Protein AF-A0A0L7RDD6-F1 (afdb_monomer_lite)

Structure (mmCIF, N/CA/C/O backbone):
data_AF-A0A0L7RDD6-F1
#
_entry.id   AF-A0A0L7RDD6-F1
#
loop_
_atom_site.group_PDB
_atom_site.id
_atom_site.type_symbol
_atom_site.label_atom_id
_atom_site.label_alt_id
_atom_site.label_comp_id
_atom_site.label_asym_id
_atom_site.label_entity_id
_atom_site.l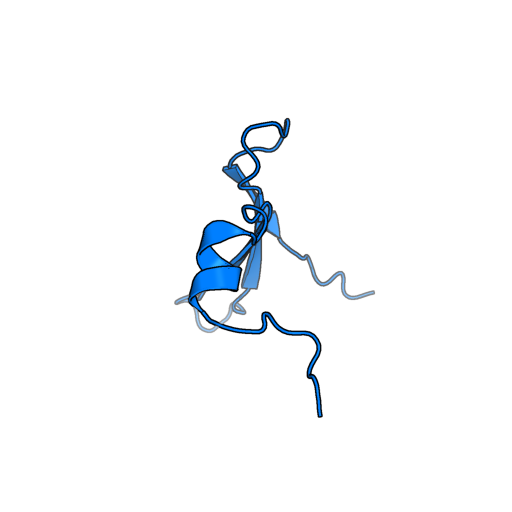abel_seq_id
_atom_site.pdbx_PDB_ins_code
_atom_site.Cartn_x
_atom_site.Cartn_y
_atom_site.Cartn_z
_atom_site.occupancy
_atom_site.B_iso_or_equiv
_atom_site.auth_seq_id
_atom_site.auth_comp_id
_atom_site.auth_asym_id
_atom_site.auth_atom_id
_atom_site.pdbx_PDB_model_num
ATOM 1 N N . CYS A 1 1 ? -9.251 -3.987 -27.881 1.00 50.94 1 CYS A N 1
ATOM 2 C CA . CYS A 1 1 ? -9.306 -3.235 -26.611 1.00 50.94 1 CYS A CA 1
ATOM 3 C C . CYS A 1 1 ? -7.985 -3.435 -25.876 1.00 50.94 1 CYS A C 1
ATOM 5 O O . CYS A 1 1 ? -7.713 -4.554 -25.465 1.00 50.94 1 CYS A O 1
ATOM 7 N N . THR A 1 2 ? -7.139 -2.413 -25.763 1.00 71.81 2 THR A N 1
ATOM 8 C CA . THR A 1 2 ? -5.920 -2.440 -24.934 1.00 71.81 2 THR A CA 1
ATOM 9 C C . THR A 1 2 ? -6.227 -1.678 -23.656 1.00 71.81 2 THR A C 1
ATOM 11 O O . THR A 1 2 ? -6.201 -0.450 -23.652 1.00 71.81 2 THR A O 1
ATOM 14 N N . GLY A 1 3 ? -6.619 -2.395 -22.602 1.00 77.00 3 GLY A N 1
ATOM 15 C CA . GLY A 1 3 ? -6.757 -1.779 -21.283 1.00 77.00 3 GLY A CA 1
ATOM 16 C C . GLY A 1 3 ? -5.422 -1.170 -20.823 1.00 77.00 3 GLY A C 1
ATOM 17 O O . GLY A 1 3 ? -4.376 -1.544 -21.350 1.00 77.00 3 GLY A O 1
ATOM 18 N N . PRO A 1 4 ? -5.432 -0.266 -19.832 1.00 78.94 4 PRO A N 1
ATOM 19 C CA . PRO A 1 4 ? -4.244 0.472 -19.381 1.00 78.94 4 PRO A CA 1
ATOM 20 C C . PRO A 1 4 ? -3.192 -0.392 -18.656 1.00 78.94 4 PRO A C 1
ATOM 22 O O . PRO A 1 4 ? -2.203 0.133 -18.156 1.00 78.94 4 PRO A O 1
ATOM 25 N N . GLY A 1 5 ? -3.415 -1.703 -18.549 1.00 85.62 5 GLY A N 1
ATOM 26 C CA . GLY A 1 5 ? -2.527 -2.631 -17.859 1.00 85.62 5 GLY A CA 1
ATOM 27 C C . GLY A 1 5 ? -1.365 -3.12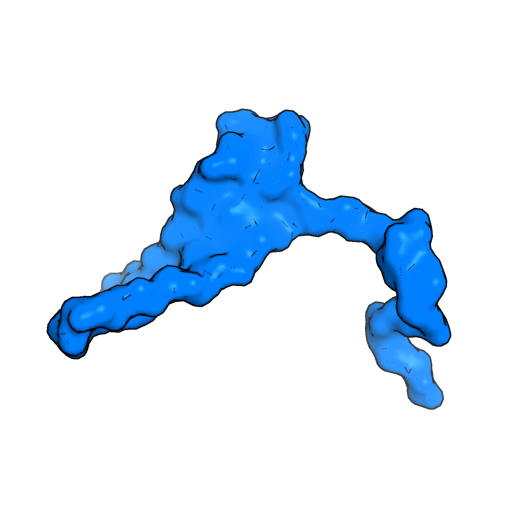1 -18.722 1.00 85.62 5 GLY A C 1
ATOM 28 O O . GLY A 1 5 ? -1.310 -2.919 -19.936 1.00 85.62 5 GLY A O 1
ATOM 29 N N . TYR A 1 6 ? -0.439 -3.831 -18.084 1.00 89.38 6 TYR A N 1
ATOM 30 C CA . TYR A 1 6 ? 0.663 -4.486 -18.779 1.00 89.38 6 TYR A CA 1
ATOM 31 C C . TYR A 1 6 ? 0.153 -5.535 -19.772 1.00 89.38 6 TYR A C 1
ATOM 33 O O . TYR A 1 6 ? -0.781 -6.286 -19.496 1.00 89.38 6 TYR A O 1
ATOM 41 N N . ARG A 1 7 ? 0.830 -5.637 -20.919 1.00 91.25 7 ARG A N 1
ATOM 42 C CA . ARG A 1 7 ? 0.498 -6.593 -21.990 1.00 91.25 7 ARG A CA 1
ATOM 43 C C . ARG A 1 7 ? 0.563 -8.060 -21.541 1.00 91.25 7 ARG A C 1
ATOM 45 O O . ARG A 1 7 ? -0.075 -8.910 -22.155 1.00 91.25 7 ARG A O 1
ATOM 52 N N . SER A 1 8 ? 1.350 -8.371 -20.511 1.00 91.88 8 SER A N 1
ATOM 53 C CA . SER A 1 8 ? 1.402 -9.697 -19.890 1.00 91.88 8 SER A CA 1
ATOM 54 C C . SER A 1 8 ? 1.892 -9.615 -18.437 1.00 91.88 8 SER A C 1
ATOM 56 O O . SER A 1 8 ? 2.555 -8.638 -18.075 1.00 91.88 8 SER A O 1
ATOM 58 N N . PRO A 1 9 ? 1.653 -10.656 -17.615 1.00 93.69 9 PRO A N 1
ATOM 59 C CA . PRO A 1 9 ? 2.201 -10.733 -16.259 1.00 93.69 9 PRO A CA 1
ATOM 60 C C . PRO A 1 9 ? 3.731 -10.619 -16.215 1.00 93.69 9 PRO A C 1
ATOM 62 O O . PRO A 1 9 ? 4.283 -9.958 -15.344 1.00 93.69 9 PRO A O 1
ATOM 65 N N . LYS A 1 10 ? 4.428 -11.202 -17.201 1.00 96.06 10 LYS A N 1
ATOM 66 C CA . LYS A 1 10 ? 5.893 -11.141 -17.291 1.00 96.06 10 LYS A CA 1
ATOM 67 C C . LYS A 1 10 ? 6.398 -9.704 -17.456 1.00 96.06 10 LYS A C 1
ATOM 69 O O . LYS A 1 10 ? 7.370 -9.326 -16.813 1.00 96.06 10 LYS A O 1
ATOM 74 N N . VAL A 1 11 ? 5.729 -8.911 -18.295 1.00 94.38 11 VAL A N 1
ATOM 75 C CA . VAL A 1 11 ? 6.056 -7.487 -18.476 1.00 94.38 11 VAL A CA 1
ATOM 76 C C . VAL A 1 11 ? 5.815 -6.726 -17.169 1.00 94.38 11 VAL A C 1
ATOM 78 O O . VAL A 1 11 ? 6.682 -5.971 -16.750 1.00 94.38 11 VAL A O 1
ATOM 81 N N . ALA A 1 12 ? 4.705 -6.991 -16.470 1.00 93.31 12 ALA A N 1
ATOM 82 C CA . ALA A 1 12 ? 4.416 -6.354 -15.183 1.00 93.31 12 ALA A CA 1
ATOM 83 C C . ALA A 1 12 ? 5.518 -6.595 -14.135 1.00 93.31 12 ALA A C 1
ATOM 85 O O . ALA A 1 12 ? 5.927 -5.666 -13.449 1.00 93.31 12 ALA A O 1
ATOM 86 N N . MET A 1 13 ? 6.026 -7.827 -14.038 1.00 94.75 13 MET A N 1
ATOM 87 C CA . MET A 1 13 ? 7.029 -8.201 -13.034 1.00 94.75 13 MET A CA 1
ATOM 88 C C . MET A 1 13 ? 8.431 -7.643 -13.308 1.00 94.75 13 MET A C 1
ATOM 90 O O . MET A 1 13 ? 9.188 -7.425 -12.365 1.00 94.75 13 MET A O 1
ATOM 94 N N . HIS A 1 14 ? 8.812 -7.482 -14.579 1.00 95.25 14 HIS A N 1
ATOM 95 C CA . HIS A 1 14 ? 10.178 -7.094 -14.952 1.00 95.25 14 HIS A CA 1
ATOM 96 C C . HIS A 1 14 ? 10.323 -5.618 -15.316 1.00 95.25 14 HIS A C 1
ATOM 98 O O . HIS A 1 14 ? 11.380 -5.043 -15.075 1.00 95.25 14 HIS A O 1
ATOM 104 N N . GLU A 1 15 ? 9.294 -5.025 -15.920 1.00 94.56 15 GLU A N 1
ATOM 105 C CA . GLU A 1 15 ? 9.320 -3.640 -16.406 1.00 94.56 15 GLU A CA 1
ATOM 106 C C . GLU A 1 15 ? 8.522 -2.696 -15.495 1.00 94.56 15 GLU A C 1
ATOM 108 O O . GLU A 1 15 ? 8.656 -1.477 -15.602 1.00 94.56 15 GLU A O 1
ATOM 113 N N . GLY A 1 16 ? 7.702 -3.242 -14.590 1.00 92.44 16 GLY A N 1
ATOM 114 C CA . GLY A 1 16 ? 6.962 -2.448 -13.621 1.00 92.44 16 GLY A CA 1
ATOM 115 C C . GLY A 1 16 ? 7.888 -1.771 -12.604 1.00 92.44 16 GLY A C 1
ATOM 116 O O . GLY A 1 16 ? 8.842 -2.394 -12.126 1.00 92.44 16 GLY A O 1
ATOM 117 N N . PRO A 1 17 ? 7.636 -0.498 -12.248 1.00 93.88 17 PRO A N 1
ATOM 118 C CA . PRO A 1 17 ? 8.382 0.156 -11.186 1.00 93.88 17 PRO A CA 1
ATOM 119 C C . PRO A 1 17 ? 8.089 -0.520 -9.844 1.00 93.88 17 PRO A C 1
ATOM 121 O O . PRO A 1 17 ? 6.981 -0.996 -9.605 1.00 93.88 17 PRO A O 1
ATOM 124 N N . ARG A 1 18 ? 9.076 -0.501 -8.945 1.00 93.81 18 ARG A N 1
ATOM 125 C CA . ARG A 1 18 ? 8.877 -0.877 -7.540 1.00 93.81 18 ARG A CA 1
ATOM 126 C C . ARG A 1 18 ? 7.836 0.040 -6.905 1.00 93.81 18 ARG A C 1
ATOM 128 O O . ARG A 1 18 ? 7.873 1.258 -7.100 1.00 93.81 18 ARG A O 1
ATOM 135 N N . GLU A 1 19 ? 6.954 -0.538 -6.107 1.00 94.69 19 GLU A N 1
ATOM 136 C CA . GLU A 1 19 ? 5.980 0.196 -5.318 1.00 94.69 19 GLU A CA 1
ATOM 137 C C . GLU A 1 19 ? 6.692 1.093 -4.300 1.00 94.69 19 GLU A C 1
ATOM 139 O O . GLU A 1 19 ? 7.706 0.724 -3.710 1.00 94.69 19 GLU A O 1
ATOM 144 N N . LYS A 1 20 ? 6.146 2.292 -4.095 1.00 95.06 20 LYS A N 1
ATOM 145 C CA . LYS A 1 20 ? 6.644 3.268 -3.110 1.00 95.06 20 LYS A CA 1
ATOM 146 C C . LYS A 1 20 ? 5.694 3.447 -1.931 1.00 95.06 20 LYS A C 1
ATOM 148 O O . LYS A 1 20 ? 6.085 3.949 -0.884 1.00 95.06 20 LYS A O 1
ATOM 153 N N . LEU A 1 21 ? 4.444 3.032 -2.109 1.00 93.88 21 LEU A N 1
ATOM 154 C CA . LEU A 1 21 ? 3.381 3.111 -1.121 1.00 93.88 21 LEU A CA 1
ATOM 155 C C . LEU A 1 21 ? 2.645 1.775 -1.081 1.00 93.88 21 LEU A C 1
ATOM 157 O O . LEU A 1 21 ? 2.361 1.192 -2.126 1.00 93.88 21 LEU A O 1
ATOM 161 N N . MET A 1 22 ? 2.297 1.326 0.119 1.00 95.25 22 MET A N 1
ATOM 162 C CA . MET A 1 22 ? 1.387 0.207 0.344 1.00 95.25 22 MET A CA 1
ATOM 163 C C . MET A 1 22 ? 0.139 0.700 1.067 1.00 95.25 22 MET A C 1
ATOM 165 O O . MET A 1 22 ? 0.245 1.436 2.044 1.00 95.25 22 MET A O 1
ATOM 169 N N . TYR A 1 23 ? -1.035 0.266 0.617 1.00 94.88 23 TYR A N 1
ATOM 170 C CA . TYR A 1 23 ? -2.287 0.459 1.344 1.00 94.88 23 TYR A CA 1
ATOM 171 C C . TYR A 1 23 ? -2.551 -0.773 2.204 1.00 94.88 23 TYR A C 1
ATOM 173 O O . TYR A 1 23 ? -2.536 -1.896 1.701 1.00 94.88 23 TYR A O 1
ATOM 181 N N . VAL A 1 24 ? -2.771 -0.567 3.497 1.00 94.88 24 VAL A N 1
ATOM 182 C CA . VAL A 1 24 ? -2.939 -1.637 4.480 1.00 94.88 24 VAL A CA 1
ATOM 183 C C . VAL A 1 24 ? -4.253 -1.429 5.212 1.00 94.88 24 VAL A C 1
ATOM 185 O O . VAL A 1 24 ? -4.479 -0.385 5.820 1.00 94.88 24 VAL A O 1
ATOM 188 N N . THR A 1 25 ? -5.122 -2.432 5.159 1.00 94.38 25 THR A N 1
ATOM 189 C CA . THR A 1 25 ? -6.334 -2.479 5.975 1.00 94.38 25 THR A CA 1
ATOM 190 C C . THR A 1 25 ? -5.955 -2.782 7.421 1.00 94.38 25 THR A C 1
ATOM 192 O O . THR A 1 25 ? -5.401 -3.844 7.713 1.00 94.38 25 THR A O 1
ATOM 195 N N . CYS A 1 26 ? -6.257 -1.860 8.324 1.00 93.00 26 CYS A N 1
ATOM 196 C CA . CYS A 1 26 ? -6.038 -1.993 9.755 1.00 93.00 26 CYS A CA 1
ATOM 197 C C . CYS A 1 26 ? -7.382 -2.245 10.432 1.00 93.00 26 CYS A C 1
ATOM 199 O O . CYS A 1 26 ? -8.161 -1.317 10.643 1.00 93.00 26 CYS A O 1
ATOM 201 N N . ILE A 1 27 ? -7.640 -3.516 10.727 1.00 94.12 27 ILE A N 1
ATOM 202 C CA . ILE A 1 27 ? -8.903 -3.977 11.302 1.00 94.12 27 ILE A CA 1
ATOM 203 C C . ILE A 1 27 ? -8.845 -3.831 12.823 1.00 94.12 27 ILE A C 1
ATOM 205 O O . ILE A 1 27 ? -7.870 -4.273 13.440 1.00 94.12 27 ILE A O 1
ATOM 209 N N . HIS A 1 28 ? -9.874 -3.238 13.430 1.00 93.88 28 HIS A N 1
ATOM 210 C CA . HIS A 1 28 ? -9.968 -3.114 14.881 1.00 93.88 28 HIS A CA 1
ATOM 211 C C . HIS A 1 28 ? -10.864 -4.210 15.472 1.00 93.88 28 HIS A C 1
ATOM 213 O O . HIS A 1 28 ? -11.966 -4.467 15.007 1.00 93.88 28 HIS A O 1
ATOM 219 N N . THR A 1 29 ? -10.421 -4.849 16.557 1.00 95.12 29 THR A N 1
ATOM 220 C CA . THR A 1 29 ? -11.232 -5.835 17.303 1.00 95.12 29 THR A CA 1
ATOM 221 C C . THR A 1 29 ? -12.197 -5.203 18.312 1.00 95.12 29 THR A C 1
ATOM 223 O O . THR A 1 29 ? -12.842 -5.918 19.072 1.00 95.12 29 THR A O 1
ATOM 226 N N . ASP A 1 30 ? -12.233 -3.873 18.385 1.00 95.25 30 ASP A N 1
ATOM 227 C CA . ASP A 1 30 ? -13.066 -3.108 19.311 1.00 95.25 30 ASP A CA 1
ATOM 228 C C . ASP A 1 30 ? -14.291 -2.662 18.509 1.00 95.25 30 ASP A C 1
ATOM 230 O O . ASP A 1 30 ? -14.108 -1.940 17.527 1.00 95.25 30 ASP A O 1
ATOM 234 N N . PRO A 1 31 ? -15.506 -3.114 18.856 1.00 91.44 31 PRO A N 1
ATOM 235 C CA . PRO A 1 31 ? -16.694 -2.862 18.047 1.00 91.44 31 PRO A CA 1
ATOM 236 C C . PRO A 1 31 ? -17.072 -1.377 17.978 1.00 91.44 31 PRO A C 1
ATOM 238 O O . PRO A 1 31 ? -17.783 -0.982 17.056 1.00 91.44 31 PRO A O 1
ATOM 241 N N . ASP A 1 32 ? -16.583 -0.559 18.913 1.00 95.19 32 ASP A N 1
ATOM 242 C CA . ASP A 1 32 ? -16.854 0.879 18.959 1.00 95.19 32 ASP A CA 1
ATOM 243 C C . ASP A 1 32 ? -15.854 1.702 18.124 1.00 95.19 32 ASP A C 1
ATOM 245 O O . ASP A 1 32 ? -15.954 2.929 18.053 1.00 95.19 32 ASP A O 1
ATOM 249 N N . LYS A 1 33 ? -14.878 1.052 17.476 1.00 92.12 33 LYS A N 1
ATOM 250 C CA . LYS A 1 33 ? -13.876 1.708 16.629 1.00 92.12 33 LYS A CA 1
ATOM 251 C C . LYS A 1 33 ? -13.977 1.241 15.187 1.00 92.12 33 LYS A C 1
ATOM 253 O O . LYS A 1 33 ? -14.120 0.059 14.901 1.00 92.12 33 LYS A O 1
ATOM 258 N N . SER A 1 34 ? -13.847 2.190 14.266 1.00 90.94 34 SER A N 1
ATOM 259 C CA . SER A 1 34 ? -13.802 1.899 12.837 1.00 90.94 34 SER A CA 1
ATOM 260 C C . SER A 1 34 ? -12.458 1.303 12.429 1.00 90.94 34 SER A C 1
ATOM 262 O O . SER A 1 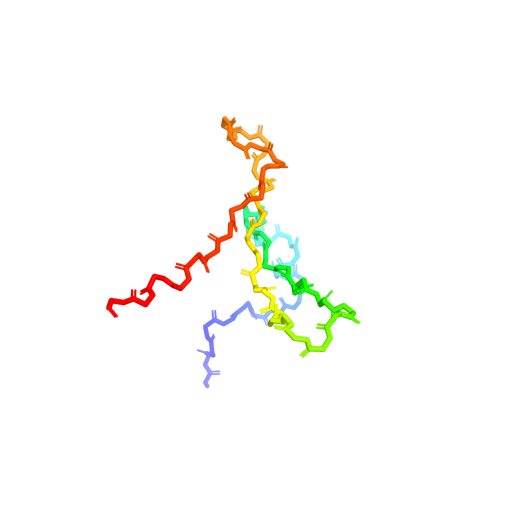34 ? -11.405 1.723 12.917 1.00 90.94 34 SER A O 1
ATOM 264 N N . ASP A 1 35 ? -12.496 0.420 11.438 1.00 93.56 35 ASP A N 1
ATOM 265 C CA . ASP A 1 35 ? -11.310 0.040 10.679 1.00 93.56 35 ASP A CA 1
ATOM 266 C C . ASP A 1 35 ? -10.707 1.256 9.967 1.00 93.56 35 ASP A C 1
ATOM 268 O O . ASP A 1 35 ? -11.390 2.237 9.653 1.00 93.56 35 ASP A O 1
ATOM 272 N N . VAL A 1 36 ? -9.410 1.184 9.685 1.00 91.81 36 VAL A N 1
ATOM 273 C CA . VAL A 1 36 ? -8.669 2.274 9.048 1.00 91.81 36 VAL A CA 1
ATOM 274 C C . VAL A 1 36 ? -7.913 1.749 7.834 1.00 91.81 36 VAL A C 1
ATOM 276 O O . VAL A 1 36 ? -7.307 0.681 7.879 1.00 91.81 36 VAL A O 1
ATOM 279 N N . LEU A 1 37 ? -7.912 2.513 6.740 1.00 93.56 37 LEU A N 1
ATOM 280 C CA . LEU A 1 37 ? -7.012 2.277 5.614 1.00 93.56 37 LEU A CA 1
ATOM 281 C C . LEU A 1 37 ? -5.743 3.111 5.803 1.00 93.56 37 LEU A C 1
ATOM 283 O O . LEU A 1 37 ? -5.750 4.333 5.652 1.00 93.56 37 LEU A O 1
ATOM 287 N N . CYS A 1 38 ? -4.649 2.440 6.140 1.00 93.69 38 CYS A N 1
ATOM 288 C CA . CYS A 1 38 ? -3.353 3.067 6.343 1.00 93.69 38 CYS A CA 1
ATOM 289 C C . CYS A 1 38 ? -2.525 3.051 5.058 1.00 93.69 38 CYS A C 1
ATOM 291 O O . CYS A 1 38 ? -2.633 2.145 4.235 1.00 93.69 38 CYS A O 1
ATOM 293 N N . THR A 1 39 ? -1.654 4.044 4.915 1.00 94.38 39 THR A N 1
ATOM 294 C CA . THR A 1 39 ? -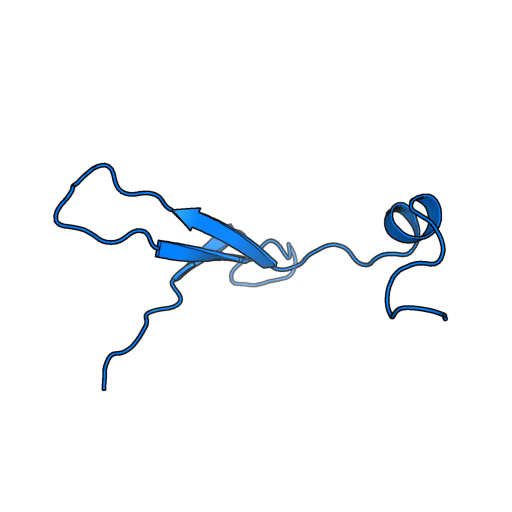0.625 4.102 3.873 1.00 94.38 39 THR A CA 1
ATOM 295 C C . THR A 1 39 ? 0.741 3.879 4.502 1.00 94.38 39 THR A C 1
ATOM 297 O O . THR A 1 39 ? 1.055 4.465 5.534 1.00 94.38 39 THR A O 1
ATOM 300 N N . VAL A 1 40 ? 1.563 3.024 3.906 1.00 94.25 40 VAL A N 1
ATOM 301 C CA . VAL A 1 40 ? 2.928 2.749 4.362 1.00 94.25 40 VAL A CA 1
ATOM 302 C C . VAL A 1 40 ? 3.889 3.162 3.266 1.00 94.25 40 VAL A C 1
ATOM 304 O O . VAL A 1 40 ? 3.776 2.692 2.135 1.00 94.25 40 VAL A O 1
ATOM 307 N N . ASN A 1 41 ? 4.835 4.035 3.598 1.00 94.06 41 ASN A N 1
ATOM 308 C CA . ASN A 1 41 ? 5.893 4.427 2.679 1.00 94.06 41 ASN A CA 1
ATOM 309 C C . ASN A 1 41 ? 7.000 3.371 2.667 1.00 94.06 41 ASN A C 1
ATOM 311 O O . ASN A 1 41 ? 7.669 3.145 3.674 1.00 94.06 41 ASN A O 1
ATOM 315 N N . VAL A 1 42 ? 7.177 2.723 1.520 1.00 95.38 42 VAL A N 1
ATOM 316 C CA . VAL A 1 42 ? 8.141 1.632 1.317 1.00 95.38 42 VAL A CA 1
ATOM 317 C C . VAL A 1 42 ? 9.264 2.015 0.355 1.00 95.38 42 VAL A C 1
ATOM 319 O O . VAL A 1 42 ? 10.022 1.148 -0.066 1.00 95.38 42 VAL A O 1
ATOM 322 N N . ASP A 1 43 ? 9.405 3.303 0.022 1.00 95.50 43 ASP A N 1
ATOM 323 C CA . ASP A 1 43 ? 10.533 3.805 -0.765 1.00 95.50 43 ASP A CA 1
ATOM 324 C C . ASP A 1 43 ? 11.784 3.959 0.124 1.00 95.50 43 ASP A C 1
ATOM 326 O O . ASP A 1 43 ? 11.813 4.861 0.968 1.00 95.50 43 ASP A O 1
ATOM 330 N N . PRO A 1 44 ? 12.848 3.151 -0.066 1.00 94.75 44 PRO A N 1
ATOM 331 C CA . PRO A 1 44 ? 14.054 3.214 0.765 1.00 94.75 44 PRO A CA 1
ATOM 332 C C . PRO A 1 44 ? 14.813 4.542 0.665 1.00 94.75 44 PRO A C 1
ATOM 334 O O . PRO A 1 44 ? 15.656 4.831 1.509 1.00 94.75 44 PRO A O 1
ATOM 337 N N . SER A 1 45 ? 14.549 5.337 -0.377 1.00 95.69 45 SER A N 1
ATOM 338 C CA . SER A 1 45 ? 15.151 6.661 -0.558 1.00 95.69 45 SER A CA 1
ATOM 339 C C . SER A 1 45 ? 14.404 7.775 0.183 1.00 95.69 45 SER A C 1
ATOM 341 O O . SER A 1 45 ? 14.880 8.909 0.237 1.00 95.69 45 SER A O 1
ATOM 343 N N . SER A 1 46 ? 13.237 7.477 0.758 1.00 93.56 46 SER A N 1
ATOM 344 C CA . SER A 1 46 ? 12.422 8.461 1.459 1.00 93.56 46 SER A CA 1
ATOM 345 C C . SER A 1 46 ? 12.903 8.704 2.891 1.00 93.56 46 SER A C 1
ATOM 347 O O . SER A 1 46 ? 13.219 7.773 3.627 1.00 93.56 46 SER A O 1
ATOM 349 N N . VAL A 1 47 ? 12.849 9.962 3.335 1.00 94.00 47 VAL A N 1
ATOM 350 C CA . VAL A 1 47 ? 13.044 10.350 4.749 1.00 94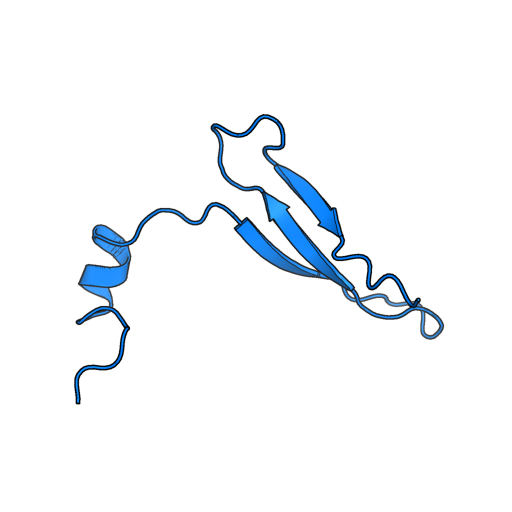.00 47 VAL A CA 1
ATOM 351 C C . VAL A 1 47 ? 11.990 9.749 5.691 1.00 94.00 47 VAL A C 1
ATOM 353 O O . VAL A 1 47 ? 12.218 9.637 6.897 1.00 94.00 47 VAL A O 1
ATOM 356 N N . ASP A 1 48 ? 10.851 9.336 5.136 1.00 91.69 48 ASP A N 1
ATOM 357 C CA . ASP A 1 48 ? 9.747 8.694 5.845 1.00 91.69 48 ASP A CA 1
ATOM 358 C C . ASP A 1 48 ? 9.643 7.198 5.521 1.00 91.69 48 ASP A C 1
ATOM 360 O O . ASP A 1 48 ? 8.570 6.606 5.645 1.00 91.69 48 ASP A O 1
ATOM 364 N N . TYR A 1 49 ? 10.748 6.573 5.104 1.00 93.50 49 TYR A N 1
ATOM 365 C CA . TYR A 1 49 ? 10.797 5.133 4.871 1.00 93.50 49 TYR A CA 1
ATOM 366 C C . TYR A 1 49 ? 10.307 4.345 6.098 1.00 93.50 49 TYR A C 1
ATOM 368 O O . TYR A 1 49 ? 10.682 4.634 7.237 1.00 93.50 49 TYR A O 1
ATOM 376 N N . CYS A 1 50 ? 9.451 3.352 5.851 1.00 89.94 50 CYS A N 1
ATOM 377 C CA . CYS A 1 50 ? 8.767 2.521 6.845 1.00 89.94 50 CYS A CA 1
ATOM 378 C C . CYS A 1 50 ? 7.863 3.278 7.832 1.00 89.94 50 CYS A C 1
ATOM 380 O O . CYS A 1 50 ? 7.472 2.712 8.856 1.00 89.94 50 CYS A O 1
ATOM 382 N N . LYS A 1 51 ? 7.484 4.529 7.545 1.00 92.75 51 LYS A N 1
ATOM 383 C CA . LYS A 1 51 ? 6.480 5.244 8.343 1.00 92.75 51 LYS A CA 1
ATOM 384 C C . LYS A 1 51 ? 5.067 4.975 7.832 1.00 92.75 51 LYS A C 1
ATOM 386 O O . LYS A 1 51 ? 4.833 4.800 6.633 1.00 92.75 51 LYS A O 1
ATOM 391 N N . VAL A 1 52 ? 4.125 4.970 8.773 1.00 89.69 52 VAL A N 1
ATOM 392 C CA . VAL A 1 52 ? 2.692 4.803 8.521 1.00 89.69 52 VAL A CA 1
ATOM 393 C C . VAL A 1 52 ? 2.027 6.177 8.497 1.00 89.69 52 VAL A C 1
ATOM 395 O O . VAL A 1 52 ? 2.070 6.906 9.486 1.00 89.69 52 VAL A O 1
ATOM 398 N N . GLY A 1 53 ? 1.404 6.521 7.374 1.00 85.88 53 GLY A N 1
ATOM 399 C CA . GLY A 1 53 ? 0.482 7.642 7.253 1.00 85.88 53 GLY A CA 1
ATOM 400 C C . GLY A 1 53 ? -0.955 7.143 7.356 1.00 85.88 53 GLY A C 1
ATOM 401 O O . GLY A 1 53 ? -1.385 6.308 6.558 1.00 85.88 53 GLY A O 1
ATOM 402 N N . VAL A 1 54 ? -1.714 7.654 8.320 1.00 76.19 54 VAL A N 1
ATOM 403 C CA . VAL A 1 54 ? -3.160 7.422 8.372 1.00 76.19 54 VAL A CA 1
ATOM 404 C C . VAL A 1 54 ? -3.829 8.451 7.469 1.00 76.19 54 VAL A C 1
ATOM 406 O O . VAL A 1 54 ? -3.610 9.652 7.635 1.00 76.19 54 VAL A O 1
ATOM 409 N N . ALA A 1 55 ? -4.648 7.998 6.519 1.00 62.66 55 ALA A N 1
ATOM 410 C CA . ALA A 1 55 ? -5.573 8.884 5.828 1.00 62.66 55 ALA A CA 1
ATOM 411 C C . ALA A 1 55 ? -6.655 9.293 6.837 1.00 62.66 55 ALA A C 1
ATOM 413 O O . ALA A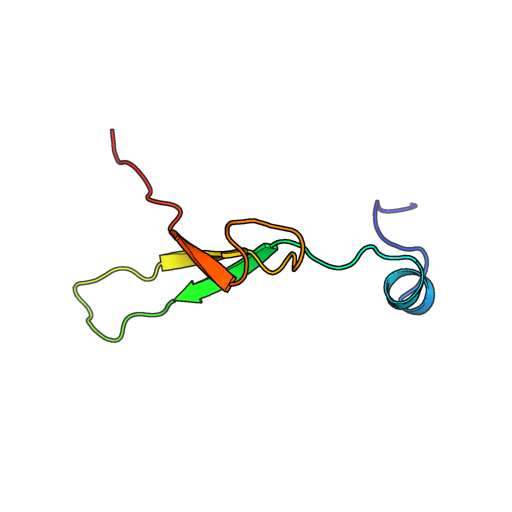 1 55 ? -7.702 8.661 6.937 1.00 62.66 55 ALA A O 1
ATOM 414 N N . ASN A 1 56 ? -6.364 10.303 7.659 1.00 47.97 56 ASN A N 1
ATOM 415 C CA . ASN A 1 56 ? -7.351 10.857 8.571 1.00 47.97 56 ASN A CA 1
ATOM 416 C C . ASN A 1 56 ? -8.459 11.457 7.708 1.00 47.97 56 ASN A C 1
ATOM 418 O O . ASN A 1 56 ? -8.254 12.474 7.045 1.00 47.97 56 ASN A O 1
ATOM 422 N N . HIS A 1 57 ? -9.624 10.813 7.701 1.00 45.59 57 HIS A N 1
ATOM 423 C CA . HIS A 1 57 ? -10.850 11.420 7.216 1.00 45.59 57 HIS A CA 1
ATOM 424 C C . HIS A 1 57 ? -11.155 12.576 8.176 1.00 45.59 57 HIS A C 1
ATOM 426 O O . HIS A 1 57 ? -11.782 12.390 9.217 1.00 45.59 57 HIS A O 1
ATOM 432 N N . THR A 1 58 ? -10.616 13.766 7.895 1.00 39.53 58 THR A N 1
ATOM 433 C CA . THR A 1 58 ? -11.012 14.989 8.589 1.00 39.53 58 THR A CA 1
ATOM 434 C C . THR A 1 58 ? -12.472 15.218 8.228 1.00 39.53 58 THR A C 1
ATOM 436 O O . THR A 1 58 ? -12.775 15.720 7.146 1.00 39.53 58 THR A O 1
ATOM 439 N N . HIS A 1 59 ? -13.382 14.777 9.094 1.00 39.94 59 HIS A N 1
ATOM 440 C CA . HIS A 1 59 ? -14.733 15.310 9.094 1.00 39.94 59 HIS A CA 1
ATOM 441 C C . HIS A 1 59 ? -14.600 16.820 9.310 1.00 39.94 59 HIS A C 1
ATOM 443 O O . HIS A 1 59 ? -14.045 17.252 10.323 1.00 39.94 59 HIS A O 1
ATOM 449 N N . GLY A 1 60 ? -14.991 17.585 8.288 1.00 35.34 60 GLY A N 1
ATOM 450 C CA . GLY A 1 60 ? -15.276 19.009 8.432 1.00 35.34 60 GLY A CA 1
ATOM 451 C C . GLY A 1 60 ? -16.490 19.242 9.316 1.00 35.34 60 GLY A C 1
ATOM 452 O O . GLY A 1 60 ? -17.266 18.279 9.524 1.00 35.34 60 GLY A O 1
#

InterPro domains:
  IPR008826 Selenium-binding protein [PF05694] (2-52)
  IPR008826 Selenium-binding protein [PTHR23300] (1-52)

Radius of gyration: 16.52 Å; chains: 1; bounding box: 32×30×46 Å

Sequence (60 aa):
CTGPGYRSPKVAMHEGPREKLMYVTCIHTDPDKSDVLCTVNVDPSSVDYCKVGVANHTHG

Foldseek 3Di:
DDPPDDPDPVCCVPVNDDDQKDWDWADDPDPVDDIFTKIAGCPPPDPQHRHIDTPPPPDD

Organism: NCBI:txid597456

Secondary structure (DSSP, 8-state):
---SS-SSHHHHHHHSPPPSEEEEEE--S-TTS--EEEEEE--TTSTTTTPEEE------

pLDDT: mean 86.63, std 15.79, range [35.34, 96.06]